Protein AF-B8HYY5-F1 (afdb_monomer_lite)

Sequence (76 aa):
MPEEVQQIDNILTAWTETDFLQRFDPVTMDRAELYPGIWDEPVDELQEEYLAYFKEMKDFIQQAAKQQQAIVVTIV

pLDDT: mean 95.58, std 5.31, range [60.59, 98.06]

Organism: Cyanothece sp. (strain PCC 7425 / ATCC 29141) (NCBI:txid395961)

InterPro domains:
  IPR015068 Protein of unknown function DUF1877 [PF08974] (2-74)
  IPR035944 YfbM-like super family [G3DSA:3.40.1760.10] (1-76)
  IPR035944 YfbM-like super family [SSF111069] (3-75)

Foldseek 3Di:
DLVVLLVVLVVLVPDDLVNVLVPDDLVVCCVVVHPPNCSPPDPVVVSVVVSVVSVVVSVVSNVCSVVSHDDDDDDD

Radius of gyration: 14.48 Å; chains: 1; bounding box: 28×20×34 Å

Structure (mmCIF, N/CA/C/O backbone):
data_AF-B8HYY5-F1
#
_entry.id   AF-B8HYY5-F1
#
loop_
_atom_site.group_PDB
_atom_site.id
_atom_site.type_symbol
_atom_site.label_atom_id
_atom_site.label_alt_id
_atom_site.label_comp_id
_atom_site.label_asym_id
_atom_site.label_entity_id
_atom_site.label_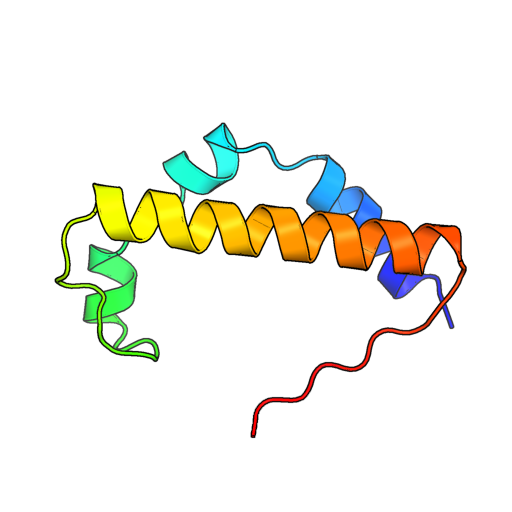seq_id
_atom_site.pdbx_PDB_ins_code
_atom_site.Cartn_x
_atom_site.Cartn_y
_atom_site.Cartn_z
_atom_site.occupancy
_atom_site.B_iso_or_equiv
_atom_site.auth_seq_id
_atom_site.auth_comp_id
_atom_site.auth_asym_id
_atom_site.auth_atom_id
_atom_site.pdbx_PDB_model_num
ATOM 1 N N . MET A 1 1 ? -15.652 -11.961 15.950 1.00 60.59 1 MET A N 1
ATOM 2 C CA . MET A 1 1 ? -14.811 -11.797 14.749 1.00 60.59 1 MET A CA 1
ATOM 3 C C . MET A 1 1 ? -14.578 -10.313 14.478 1.00 60.59 1 MET A C 1
ATOM 5 O O . MET A 1 1 ? -15.391 -9.696 13.798 1.00 60.59 1 MET A O 1
ATOM 9 N N . PRO A 1 2 ? -13.582 -9.727 15.161 1.00 71.06 2 PRO A N 1
ATOM 10 C CA . PRO A 1 2 ? -12.809 -8.589 14.643 1.00 71.06 2 PRO A CA 1
ATOM 11 C C . PRO A 1 2 ? -11.289 -8.686 14.939 1.00 71.06 2 PRO A C 1
ATOM 13 O O . PRO A 1 2 ? -10.563 -7.712 14.750 1.00 71.06 2 PRO A O 1
ATOM 16 N N . GLU A 1 3 ? -10.787 -9.827 15.431 1.00 89.69 3 GLU A N 1
ATOM 17 C CA . GLU A 1 3 ? -9.379 -9.971 15.846 1.00 89.69 3 GLU A CA 1
ATOM 18 C C . GLU A 1 3 ? -8.430 -9.940 14.648 1.00 89.69 3 GLU A C 1
ATOM 20 O O . GLU A 1 3 ? -7.367 -9.328 14.709 1.00 89.69 3 GLU A O 1
ATOM 25 N N . GLU A 1 4 ? -8.840 -10.541 13.537 1.00 94.56 4 GLU A N 1
ATOM 26 C CA . GLU A 1 4 ? -8.064 -10.611 12.306 1.00 94.56 4 GLU A CA 1
ATOM 27 C C . GLU A 1 4 ? -7.855 -9.216 11.707 1.00 94.56 4 GLU A C 1
ATOM 29 O O . GLU A 1 4 ? -6.748 -8.874 11.301 1.00 94.56 4 GLU A O 1
ATOM 34 N N . VAL A 1 5 ? -8.888 -8.366 11.723 1.00 96.38 5 VAL A N 1
ATOM 35 C CA . VAL A 1 5 ? -8.788 -6.978 11.239 1.00 96.38 5 VAL A CA 1
ATOM 36 C C . VAL A 1 5 ? -7.833 -6.171 12.122 1.00 96.38 5 VAL A C 1
ATOM 38 O O . VAL A 1 5 ? -6.995 -5.440 11.600 1.00 96.38 5 VAL A O 1
ATOM 41 N N . GLN A 1 6 ? -7.880 -6.362 13.445 1.00 95.88 6 GLN A N 1
ATOM 42 C CA . GLN A 1 6 ? -6.937 -5.720 14.365 1.00 95.88 6 GLN A CA 1
ATOM 43 C C . GLN A 1 6 ? -5.494 -6.210 14.160 1.00 95.88 6 GLN A C 1
ATOM 45 O O . GLN A 1 6 ? -4.552 -5.424 14.256 1.00 95.88 6 GLN A O 1
ATOM 50 N N . GLN A 1 7 ? -5.299 -7.498 13.870 1.00 95.88 7 GLN A N 1
ATOM 51 C CA . GLN A 1 7 ? -3.982 -8.057 13.555 1.00 95.88 7 GLN A CA 1
ATOM 52 C C . GLN A 1 7 ? -3.423 -7.476 12.253 1.00 95.88 7 GLN A C 1
ATOM 54 O O . GLN A 1 7 ? -2.252 -7.096 12.216 1.00 95.88 7 GLN A O 1
ATOM 59 N N . ILE A 1 8 ? -4.252 -7.361 11.212 1.00 96.00 8 ILE A N 1
ATOM 60 C CA . ILE A 1 8 ? -3.862 -6.752 9.935 1.00 96.00 8 ILE A CA 1
ATOM 61 C C . ILE A 1 8 ? -3.506 -5.273 10.138 1.00 96.00 8 ILE A C 1
ATOM 63 O O . ILE A 1 8 ? -2.446 -4.849 9.684 1.00 96.00 8 ILE A O 1
ATOM 67 N N . ASP A 1 9 ? -4.327 -4.508 10.866 1.00 97.06 9 ASP A N 1
ATOM 68 C CA . ASP A 1 9 ? -4.048 -3.103 11.206 1.00 97.06 9 ASP A CA 1
ATOM 69 C C . ASP A 1 9 ? -2.695 -2.940 11.917 1.00 97.06 9 ASP A C 1
ATOM 71 O O . ASP A 1 9 ? -1.872 -2.110 11.525 1.00 97.06 9 ASP A O 1
ATOM 75 N N . ASN A 1 10 ? -2.408 -3.791 12.907 1.00 95.75 10 ASN A N 1
ATOM 76 C CA . ASN A 1 10 ? -1.138 -3.760 13.635 1.00 95.75 10 ASN A CA 1
ATOM 77 C C . ASN A 1 10 ? 0.065 -4.032 12.717 1.00 95.75 10 ASN A C 1
ATOM 79 O O . ASN A 1 10 ? 1.094 -3.363 12.834 1.00 95.75 10 ASN A O 1
ATOM 83 N N . ILE A 1 11 ? -0.056 -4.998 11.798 1.00 95.19 11 ILE A N 1
ATOM 84 C CA . ILE A 1 11 ? 1.002 -5.322 10.831 1.00 95.19 11 ILE A CA 1
ATOM 85 C C . ILE A 1 11 ? 1.209 -4.153 9.865 1.00 95.19 11 ILE A C 1
ATOM 87 O O . ILE A 1 11 ? 2.341 -3.723 9.655 1.00 95.19 11 ILE A O 1
ATOM 91 N N . LEU A 1 12 ? 0.131 -3.616 9.295 1.00 94.81 12 LEU A N 1
ATOM 92 C CA . LEU A 1 12 ? 0.203 -2.559 8.288 1.00 94.81 12 LEU A CA 1
ATOM 93 C C . LEU A 1 12 ? 0.634 -1.208 8.865 1.00 94.81 12 LEU A C 1
ATOM 95 O O . LEU A 1 12 ? 1.317 -0.441 8.184 1.00 94.81 12 LEU A O 1
ATOM 99 N N . THR A 1 13 ? 0.289 -0.915 10.119 1.00 94.44 13 THR A N 1
ATOM 100 C CA . THR A 1 13 ? 0.737 0.299 10.817 1.00 94.44 13 THR A CA 1
ATOM 101 C C . THR A 1 13 ? 2.261 0.352 10.929 1.00 94.44 13 THR A C 1
ATOM 103 O O . THR A 1 13 ? 2.836 1.434 10.825 1.00 94.44 13 THR A O 1
ATOM 106 N N . ALA A 1 14 ? 2.927 -0.799 11.067 1.00 94.69 14 ALA A N 1
ATOM 107 C CA . ALA A 1 14 ? 4.385 -0.873 11.132 1.00 94.69 14 ALA A CA 1
ATOM 108 C C . ALA A 1 14 ? 5.089 -0.607 9.787 1.00 94.69 14 ALA A C 1
ATOM 110 O O . ALA A 1 14 ? 6.276 -0.297 9.789 1.00 94.69 14 ALA A O 1
ATOM 111 N N . TRP A 1 15 ? 4.389 -0.721 8.654 1.00 95.94 15 TRP A N 1
ATOM 112 C CA . TRP A 1 15 ? 4.970 -0.493 7.328 1.00 95.94 15 TRP A CA 1
ATOM 113 C C . TRP A 1 15 ? 4.951 0.988 6.956 1.00 95.94 15 TRP A C 1
ATOM 115 O O . TRP A 1 15 ? 3.897 1.630 6.980 1.00 95.94 15 TRP A O 1
ATOM 125 N N . THR A 1 16 ? 6.100 1.522 6.56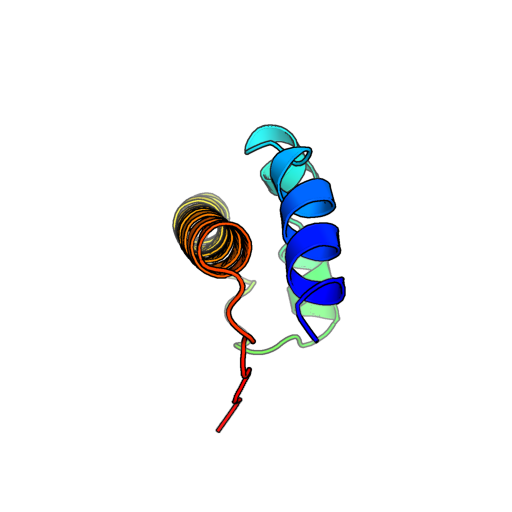1 1.00 95.88 16 THR A N 1
ATOM 126 C CA . THR A 1 16 ? 6.258 2.909 6.111 1.00 95.88 16 THR A CA 1
ATOM 127 C C . THR A 1 16 ? 6.143 3.041 4.590 1.00 95.88 16 THR A C 1
ATOM 129 O O . THR A 1 16 ? 6.174 2.057 3.853 1.00 95.88 16 THR A O 1
ATOM 132 N N . GLU A 1 17 ? 6.031 4.280 4.105 1.00 95.88 17 GLU A N 1
ATOM 133 C CA . GLU A 1 17 ? 6.104 4.584 2.667 1.00 95.88 17 GLU A CA 1
ATOM 134 C C . GLU A 1 17 ? 7.447 4.147 2.072 1.00 95.88 17 GLU A C 1
ATOM 136 O O . GLU A 1 17 ? 7.499 3.573 0.990 1.00 95.88 17 GLU A O 1
ATOM 141 N N . THR A 1 18 ? 8.536 4.347 2.818 1.00 97.06 18 THR A N 1
ATOM 142 C CA . THR A 1 18 ? 9.870 3.891 2.423 1.00 97.06 18 THR A CA 1
ATOM 143 C C . THR A 1 18 ? 9.921 2.372 2.281 1.00 97.06 18 THR A C 1
ATOM 145 O O . THR A 1 18 ? 10.470 1.884 1.296 1.00 97.06 18 THR A O 1
ATOM 148 N N . ASP A 1 19 ? 9.328 1.621 3.217 1.00 96.62 19 ASP A N 1
ATOM 149 C CA . ASP A 1 19 ? 9.289 0.152 3.144 1.00 96.62 19 ASP A CA 1
ATOM 150 C C . ASP A 1 19 ? 8.503 -0.331 1.920 1.00 96.62 19 ASP A C 1
ATOM 152 O O . ASP A 1 19 ? 8.889 -1.309 1.280 1.00 96.62 19 ASP A O 1
ATOM 156 N N . PHE A 1 20 ? 7.412 0.363 1.580 1.00 96.44 20 PHE A N 1
ATOM 157 C CA . PHE A 1 20 ? 6.634 0.092 0.375 1.00 96.44 20 PHE A CA 1
ATOM 158 C C . PHE A 1 20 ? 7.479 0.319 -0.885 1.00 96.44 20 PHE A C 1
ATOM 160 O O . PHE A 1 20 ? 7.655 -0.603 -1.680 1.00 96.44 20 PHE A O 1
ATOM 167 N N . LEU A 1 21 ? 8.069 1.511 -1.031 1.00 96.75 21 LEU A N 1
ATOM 168 C CA . LEU A 1 21 ? 8.843 1.891 -2.217 1.00 96.75 21 LEU A CA 1
ATOM 169 C C . LEU A 1 21 ? 10.093 1.023 -2.406 1.00 96.75 21 LEU A C 1
ATOM 171 O O . LEU A 1 21 ? 10.424 0.664 -3.531 1.00 96.75 21 LEU A O 1
ATOM 175 N N . GLN A 1 22 ? 10.761 0.622 -1.320 1.00 97.00 22 GLN A N 1
ATOM 176 C CA . GLN A 1 22 ? 11.914 -0.285 -1.385 1.00 97.00 22 GLN A CA 1
ATOM 177 C C . GLN A 1 22 ? 11.560 -1.690 -1.883 1.00 97.00 22 GLN A C 1
ATOM 179 O O . GLN A 1 22 ? 12.441 -2.413 -2.348 1.00 97.00 22 GLN A O 1
ATOM 184 N N . ARG A 1 23 ? 10.294 -2.098 -1.757 1.00 96.00 23 ARG A N 1
ATOM 185 C CA . ARG A 1 23 ? 9.806 -3.419 -2.174 1.00 96.00 23 ARG A CA 1
ATOM 186 C C . ARG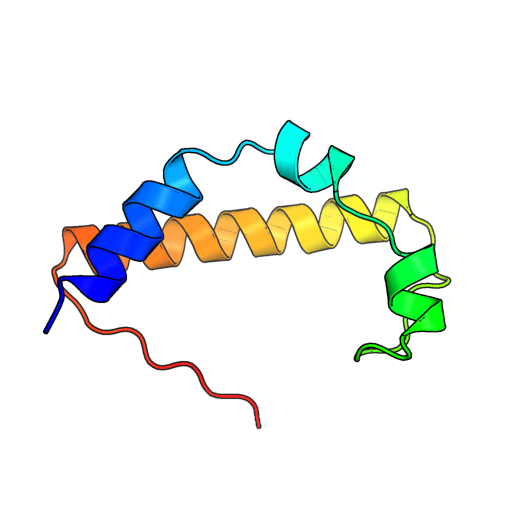 A 1 23 ? 8.999 -3.371 -3.471 1.00 96.00 23 ARG A C 1
ATOM 188 O O . ARG A 1 23 ? 8.609 -4.431 -3.957 1.00 96.00 23 ARG A O 1
ATOM 195 N N . PHE A 1 24 ? 8.747 -2.181 -4.012 1.00 97.25 24 PHE A N 1
ATOM 196 C CA . PHE A 1 24 ? 8.010 -1.990 -5.253 1.00 97.25 24 PHE A CA 1
ATOM 197 C C . PHE A 1 24 ? 8.913 -2.314 -6.450 1.00 97.25 24 PHE A C 1
ATOM 199 O O . PHE A 1 24 ? 9.831 -1.561 -6.771 1.00 97.25 24 PHE A O 1
ATOM 206 N N . ASP A 1 25 ? 8.664 -3.459 -7.086 1.00 97.44 25 ASP A N 1
ATOM 207 C CA . ASP A 1 25 ? 9.461 -3.988 -8.197 1.00 97.44 25 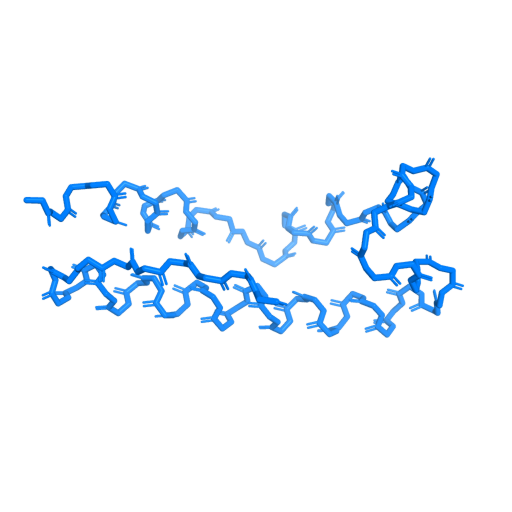ASP A CA 1
ATOM 208 C C . ASP A 1 25 ? 8.553 -4.301 -9.401 1.00 97.44 25 ASP A C 1
ATOM 210 O O . ASP A 1 25 ? 8.103 -5.445 -9.551 1.00 97.44 25 ASP A O 1
ATOM 214 N N . PRO A 1 26 ? 8.265 -3.302 -10.259 1.00 97.25 26 PRO A N 1
ATOM 215 C CA . PRO A 1 26 ? 7.390 -3.488 -11.412 1.00 97.25 26 PRO A CA 1
ATOM 216 C C . PRO A 1 26 ? 7.990 -4.464 -12.434 1.00 97.25 26 PRO A C 1
ATOM 218 O O . PRO A 1 26 ? 7.252 -5.205 -13.068 1.00 97.25 26 PRO A O 1
ATOM 221 N N . VAL A 1 27 ? 9.320 -4.589 -12.518 1.00 97.12 27 VAL A N 1
ATOM 222 C CA . VAL A 1 27 ? 9.977 -5.560 -13.412 1.00 97.12 27 VAL A CA 1
ATOM 223 C C . VAL A 1 27 ? 9.656 -6.997 -12.994 1.00 97.12 27 VAL A C 1
ATOM 225 O O . VAL A 1 27 ? 9.394 -7.863 -13.834 1.00 97.12 27 VAL A O 1
ATOM 228 N N . THR A 1 28 ? 9.662 -7.281 -11.689 1.00 97.69 28 THR A N 1
ATOM 229 C CA . THR A 1 28 ? 9.248 -8.598 -11.188 1.00 97.69 28 THR A CA 1
ATOM 230 C C . THR A 1 28 ? 7.748 -8.833 -11.371 1.00 97.69 28 THR A C 1
ATOM 232 O O . THR A 1 28 ? 7.369 -9.965 -11.679 1.00 97.69 28 THR A O 1
ATOM 235 N N . MET A 1 29 ? 6.911 -7.804 -11.206 1.00 97.62 29 MET A N 1
ATOM 236 C CA . MET A 1 29 ? 5.456 -7.892 -11.407 1.00 97.62 29 MET A CA 1
ATOM 237 C C . MET A 1 29 ? 5.091 -8.152 -12.877 1.00 97.62 29 MET A C 1
ATOM 239 O O . MET A 1 29 ? 4.262 -9.023 -13.142 1.00 97.62 29 MET A O 1
ATOM 243 N N . ASP A 1 30 ? 5.771 -7.480 -13.810 1.00 97.69 30 ASP A N 1
ATOM 244 C CA . ASP A 1 30 ? 5.639 -7.670 -15.258 1.00 97.69 30 ASP A CA 1
ATOM 245 C C . ASP A 1 30 ? 5.980 -9.104 -15.668 1.00 97.69 30 ASP A C 1
ATOM 247 O O . ASP A 1 30 ? 5.166 -9.822 -16.244 1.00 97.69 30 ASP A O 1
ATOM 251 N N . ARG A 1 31 ? 7.160 -9.583 -15.256 1.00 97.75 31 ARG A N 1
ATOM 252 C CA . ARG A 1 31 ? 7.619 -10.949 -15.551 1.00 97.75 31 ARG A CA 1
ATOM 253 C C . ARG A 1 31 ? 6.697 -12.026 -14.974 1.00 97.75 31 ARG A C 1
ATOM 255 O O . ARG A 1 31 ? 6.675 -13.146 -15.479 1.00 97.75 31 ARG A O 1
ATOM 262 N N . ALA A 1 32 ? 6.008 -11.723 -13.879 1.00 97.75 32 ALA A N 1
ATOM 263 C CA . ALA A 1 32 ? 5.039 -12.618 -13.260 1.00 97.75 32 ALA A CA 1
ATOM 264 C C . ALA A 1 32 ? 3.638 -12.516 -13.890 1.00 97.75 32 ALA A C 1
ATOM 266 O O . ALA A 1 32 ? 2.730 -13.194 -13.413 1.00 97.75 32 ALA A O 1
ATOM 267 N N . GLU A 1 33 ? 3.471 -11.691 -14.930 1.00 97.19 33 GLU A N 1
ATOM 268 C CA . GLU A 1 33 ? 2.208 -11.439 -15.628 1.00 97.19 33 GLU A CA 1
ATOM 269 C C . GLU A 1 33 ? 1.086 -11.049 -14.652 1.00 97.19 33 GLU A C 1
ATOM 271 O O . GLU A 1 33 ? -0.066 -11.471 -14.779 1.00 97.19 33 GLU A O 1
ATOM 276 N N . LEU A 1 34 ? 1.424 -10.263 -13.620 1.00 97.12 34 LEU A N 1
ATOM 277 C CA . LEU A 1 34 ? 0.430 -9.825 -12.649 1.00 97.12 34 LEU A CA 1
ATOM 278 C C . LEU A 1 34 ? -0.570 -8.880 -13.324 1.00 97.12 34 LEU A C 1
ATOM 280 O O . LEU A 1 34 ? -0.185 -7.936 -14.012 1.00 97.12 34 LEU A O 1
ATOM 284 N N . TYR A 1 35 ? -1.864 -9.083 -13.076 1.00 95.12 35 TYR A N 1
ATOM 285 C CA . TYR A 1 35 ? -2.876 -8.073 -13.395 1.00 95.12 35 TYR A CA 1
ATOM 286 C C . TYR A 1 35 ? -2.483 -6.722 -12.750 1.00 95.12 35 TYR A C 1
ATOM 288 O O . TYR A 1 35 ? -2.045 -6.741 -11.596 1.00 95.12 35 TYR A O 1
ATOM 296 N N . PRO A 1 36 ? -2.636 -5.568 -13.436 1.00 94.81 36 PRO A N 1
ATOM 297 C CA . PRO A 1 36 ? -3.367 -5.371 -14.695 1.00 94.81 36 PRO A CA 1
ATOM 298 C C . PRO A 1 36 ? -2.531 -5.457 -15.980 1.00 94.81 36 PRO A C 1
ATOM 300 O O . PRO A 1 36 ? -3.083 -5.251 -17.057 1.00 94.81 36 PRO A O 1
ATOM 303 N N . GLY A 1 37 ? -1.239 -5.789 -15.896 1.00 95.88 37 GLY A N 1
ATOM 304 C CA . GLY A 1 37 ? -0.355 -5.842 -17.067 1.00 95.88 37 GLY A CA 1
ATOM 305 C C . GLY A 1 37 ? 0.104 -4.467 -17.563 1.00 95.88 37 GLY A C 1
ATOM 306 O O . GLY A 1 37 ? 0.301 -4.302 -18.759 1.00 95.88 37 GLY A O 1
ATOM 307 N N . ILE A 1 38 ? 0.239 -3.497 -16.651 1.00 96.25 38 ILE A N 1
ATOM 308 C CA . ILE A 1 38 ? 0.713 -2.121 -16.918 1.00 96.25 38 ILE A CA 1
ATOM 309 C C . ILE A 1 38 ? 2.141 -1.879 -16.402 1.00 96.25 38 ILE A C 1
ATOM 311 O O . ILE A 1 38 ? 2.592 -0.751 -16.251 1.00 96.25 38 ILE A O 1
ATOM 315 N N . TRP A 1 39 ? 2.842 -2.938 -16.003 1.00 97.56 39 TRP A N 1
ATOM 316 C CA . TRP A 1 39 ? 4.067 -2.818 -15.212 1.00 97.56 39 TRP A CA 1
ATOM 317 C C . TRP A 1 39 ? 5.285 -2.328 -16.016 1.00 97.56 39 TRP A C 1
ATOM 319 O O . TRP A 1 39 ? 6.359 -2.147 -15.443 1.00 97.56 39 TRP A O 1
ATOM 329 N N . ASP A 1 40 ? 5.128 -2.104 -17.321 1.00 96.25 40 ASP A N 1
ATOM 330 C CA . ASP A 1 40 ? 6.099 -1.468 -18.213 1.00 96.25 40 ASP A CA 1
ATOM 331 C C . ASP A 1 40 ? 5.938 0.065 -18.319 1.00 96.25 40 ASP A C 1
ATOM 333 O O . ASP A 1 40 ? 6.759 0.723 -18.966 1.00 96.25 40 ASP A O 1
ATOM 337 N N . GLU A 1 41 ? 4.929 0.648 -17.661 1.00 96.56 41 GLU A N 1
ATOM 338 C CA . GLU A 1 41 ? 4.734 2.098 -17.526 1.00 96.56 41 GLU A CA 1
ATOM 339 C C . GLU A 1 41 ? 5.844 2.780 -16.687 1.00 96.56 41 GLU A C 1
ATOM 341 O O . GLU A 1 41 ? 6.624 2.108 -15.997 1.00 96.56 41 GLU A O 1
ATOM 346 N N . PRO A 1 42 ? 5.971 4.127 -16.735 1.00 97.62 42 PRO A N 1
ATOM 347 C CA . PRO A 1 42 ? 6.971 4.852 -15.953 1.00 97.62 42 PRO A CA 1
ATOM 348 C C . PRO A 1 42 ? 6.903 4.526 -14.453 1.00 97.62 42 PRO A C 1
ATOM 350 O O . PRO A 1 42 ? 5.865 4.642 -13.805 1.00 97.62 42 PRO A O 1
ATOM 353 N N . VAL A 1 43 ? 8.043 4.115 -13.885 1.00 96.44 43 VAL A N 1
ATOM 354 C CA . VAL A 1 43 ? 8.119 3.627 -12.496 1.00 96.44 43 VAL A CA 1
ATOM 355 C C . VAL A 1 43 ? 7.706 4.675 -11.465 1.00 96.44 43 VAL A C 1
ATOM 357 O O . VAL A 1 43 ? 7.162 4.318 -10.427 1.00 96.44 43 VAL A O 1
ATOM 360 N N . ASP A 1 44 ? 7.972 5.950 -11.728 1.00 96.94 44 ASP A N 1
ATOM 361 C CA . ASP A 1 44 ? 7.599 7.066 -10.866 1.00 96.94 44 ASP A CA 1
ATOM 362 C C . ASP A 1 44 ? 6.082 7.277 -10.827 1.00 96.94 44 ASP A C 1
ATOM 364 O O . ASP A 1 44 ? 5.534 7.444 -9.738 1.00 96.94 44 ASP A O 1
ATOM 368 N N . GLU A 1 45 ? 5.403 7.164 -11.972 1.00 97.19 45 GLU A N 1
ATOM 369 C CA . GLU A 1 45 ? 3.937 7.216 -12.060 1.00 97.19 45 GLU A CA 1
ATOM 370 C C . GLU A 1 45 ? 3.302 6.023 -11.322 1.00 97.19 45 GLU A C 1
ATOM 372 O O . GLU A 1 45 ? 2.444 6.207 -10.454 1.00 97.19 45 GLU A O 1
ATOM 377 N N . LEU A 1 46 ? 3.804 4.805 -11.567 1.00 97.69 46 LEU A N 1
ATOM 378 C CA . LEU A 1 46 ? 3.351 3.591 -10.876 1.00 97.69 46 LEU A CA 1
ATOM 379 C C . LEU A 1 46 ? 3.571 3.675 -9.357 1.00 97.69 46 LEU A C 1
ATOM 381 O O . LEU A 1 46 ? 2.708 3.289 -8.567 1.00 97.69 46 LEU A O 1
ATOM 385 N N . GLN A 1 47 ? 4.729 4.168 -8.917 1.00 97.75 47 GLN A N 1
ATOM 386 C CA . GLN A 1 47 ? 5.026 4.307 -7.494 1.00 97.75 47 GLN A CA 1
ATOM 387 C C . GLN A 1 47 ? 4.122 5.336 -6.819 1.00 97.75 47 GLN A C 1
ATOM 389 O O . GLN A 1 47 ? 3.667 5.077 -5.705 1.00 97.75 47 GLN A O 1
ATOM 394 N N . GLU A 1 48 ? 3.857 6.475 -7.462 1.00 97.44 48 GLU A N 1
ATOM 395 C CA . GLU A 1 48 ? 2.950 7.496 -6.932 1.00 97.44 48 GLU A CA 1
ATOM 396 C C . GLU A 1 48 ? 1.532 6.940 -6.758 1.00 97.44 48 GLU A C 1
ATOM 398 O O . GLU A 1 48 ? 0.966 7.018 -5.661 1.00 97.44 48 GLU A O 1
ATOM 403 N N . GLU A 1 49 ? 0.989 6.313 -7.802 1.00 97.44 49 GLU A N 1
ATOM 404 C CA . GLU A 1 49 ? -0.372 5.779 -7.808 1.00 97.44 49 GLU A CA 1
ATOM 405 C C . GLU A 1 49 ? -0.553 4.655 -6.773 1.00 97.44 49 GLU A C 1
ATOM 407 O O . GLU A 1 49 ? -1.429 4.720 -5.905 1.00 97.44 49 GLU A O 1
ATOM 412 N N . TYR A 1 50 ? 0.309 3.636 -6.790 1.00 97.38 50 TYR A N 1
ATOM 413 C CA . TYR A 1 50 ? 0.150 2.489 -5.892 1.00 97.38 50 TYR A CA 1
ATOM 414 C C . TYR A 1 50 ? 0.509 2.812 -4.439 1.00 97.38 50 TYR A C 1
ATOM 416 O O . TYR A 1 50 ? -0.036 2.188 -3.521 1.00 97.38 50 TYR A O 1
ATOM 424 N N . LEU A 1 51 ? 1.372 3.804 -4.194 1.00 97.94 51 LEU A N 1
ATOM 425 C CA . LEU A 1 51 ? 1.588 4.317 -2.844 1.00 97.94 51 LEU A CA 1
ATOM 426 C C . LEU A 1 51 ? 0.331 5.023 -2.316 1.00 97.94 51 LEU A C 1
ATOM 428 O O . LEU A 1 51 ? 0.016 4.879 -1.131 1.00 97.94 51 LEU A O 1
ATOM 432 N N . ALA A 1 52 ? -0.402 5.751 -3.165 1.00 98.06 52 ALA A N 1
ATOM 433 C CA . ALA A 1 52 ? -1.684 6.343 -2.787 1.00 98.06 52 ALA A CA 1
ATOM 434 C C . ALA A 1 52 ? -2.709 5.257 -2.419 1.00 98.06 52 ALA A C 1
ATOM 436 O O . ALA A 1 52 ? -3.271 5.303 -1.322 1.00 98.06 52 ALA A O 1
ATOM 437 N N . TYR A 1 53 ? -2.858 4.212 -3.241 1.00 97.50 53 TYR A N 1
ATOM 438 C CA . TYR A 1 53 ? -3.736 3.076 -2.923 1.00 97.50 53 TYR A CA 1
ATOM 439 C C . TYR A 1 53 ? -3.335 2.354 -1.634 1.00 97.50 53 TYR A C 1
ATOM 441 O O . TYR A 1 53 ? -4.192 1.988 -0.826 1.00 97.50 53 TYR A O 1
ATOM 449 N N . PHE A 1 54 ? -2.033 2.181 -1.393 1.00 97.56 54 PHE A N 1
ATOM 450 C CA . PHE A 1 54 ? -1.541 1.589 -0.153 1.00 97.56 54 PHE A CA 1
ATOM 451 C C . PHE A 1 54 ? -1.937 2.421 1.075 1.00 97.56 54 PHE A C 1
ATOM 453 O O . PHE A 1 54 ? -2.377 1.857 2.080 1.00 97.56 54 PHE A O 1
ATOM 460 N N . LYS A 1 55 ? -1.829 3.754 0.998 1.00 97.56 55 LYS A N 1
ATOM 461 C CA . LYS A 1 55 ? -2.247 4.670 2.073 1.00 97.56 55 LYS A CA 1
ATOM 462 C C . LYS A 1 55 ? -3.750 4.590 2.328 1.00 97.56 55 LYS A C 1
ATOM 464 O O . LYS A 1 55 ? -4.153 4.387 3.471 1.00 97.56 55 LYS A O 1
ATOM 469 N N . GLU A 1 56 ? -4.563 4.666 1.278 1.00 97.94 56 GLU A N 1
ATOM 470 C CA . GLU A 1 56 ? -6.023 4.577 1.392 1.00 97.94 56 GLU A CA 1
ATOM 471 C C . GLU A 1 56 ? -6.472 3.245 2.007 1.00 97.94 56 GLU A C 1
ATOM 473 O O . GLU A 1 56 ? -7.303 3.219 2.918 1.00 97.94 56 GLU A O 1
ATOM 478 N N . MET A 1 57 ? -5.871 2.134 1.574 1.00 97.56 57 MET A N 1
ATOM 479 C CA . MET A 1 57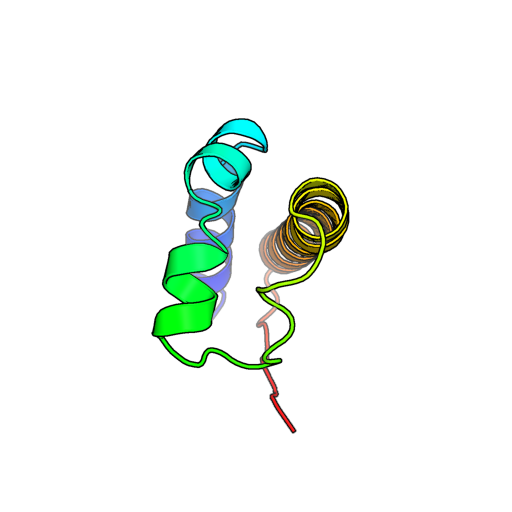 ? -6.131 0.812 2.141 1.00 97.56 57 MET A CA 1
ATOM 480 C C . MET A 1 57 ? -5.774 0.760 3.634 1.00 97.56 57 MET A C 1
ATOM 482 O O . MET A 1 57 ? -6.555 0.235 4.433 1.00 97.56 57 MET A O 1
ATOM 486 N N . LYS A 1 58 ? -4.615 1.306 4.031 1.00 97.75 58 LYS A N 1
ATOM 487 C CA . LYS A 1 58 ? -4.205 1.371 5.442 1.00 97.75 58 LYS A CA 1
ATOM 488 C C . LYS A 1 58 ? -5.204 2.157 6.283 1.00 97.75 58 LYS A C 1
ATOM 490 O O . LYS A 1 58 ? -5.620 1.671 7.334 1.00 97.75 58 LYS A O 1
ATOM 495 N N . ASP A 1 59 ? -5.617 3.328 5.813 1.00 97.56 59 ASP A N 1
ATOM 496 C CA . ASP A 1 59 ? -6.572 4.178 6.523 1.00 97.56 59 ASP A CA 1
ATOM 497 C C . ASP A 1 59 ? -7.942 3.503 6.662 1.00 97.56 59 ASP A C 1
ATOM 499 O O . ASP A 1 59 ? -8.565 3.579 7.726 1.00 97.56 59 ASP A O 1
ATOM 503 N N . PHE A 1 60 ? -8.401 2.801 5.624 1.00 98.00 60 PHE A N 1
ATOM 504 C CA . PHE A 1 60 ? -9.639 2.025 5.659 1.00 98.00 60 PHE A CA 1
ATOM 505 C C . PHE A 1 60 ? -9.577 0.886 6.687 1.00 98.00 60 PHE A C 1
ATOM 507 O O . PHE A 1 60 ? -10.470 0.755 7.529 1.00 98.00 60 PHE A O 1
ATOM 514 N N . ILE A 1 61 ? -8.503 0.089 6.668 1.00 97.44 61 ILE A N 1
ATOM 515 C CA . ILE A 1 61 ? -8.313 -1.027 7.606 1.00 97.44 61 ILE A CA 1
ATOM 516 C C . ILE A 1 61 ? -8.221 -0.513 9.043 1.00 97.44 61 ILE A C 1
ATOM 518 O O . ILE A 1 61 ? -8.867 -1.067 9.935 1.00 97.44 61 ILE A O 1
ATOM 522 N N . GLN A 1 62 ? -7.488 0.577 9.269 1.00 97.19 62 GLN A N 1
ATOM 523 C CA . GLN A 1 62 ? -7.361 1.172 10.594 1.00 97.19 62 GLN A CA 1
ATOM 524 C C . GLN A 1 62 ? -8.715 1.667 11.126 1.00 97.19 62 GLN A C 1
ATOM 526 O O . GLN A 1 62 ? -9.024 1.513 12.311 1.00 97.19 62 GLN A O 1
ATOM 531 N N . GLN A 1 63 ? -9.549 2.262 10.269 1.00 97.69 63 GLN A N 1
ATOM 532 C CA . GLN A 1 63 ? -10.900 2.678 10.648 1.00 97.69 63 GLN A CA 1
ATOM 533 C C . GLN A 1 63 ? -11.784 1.479 11.005 1.00 97.69 63 GLN A C 1
ATOM 535 O O . GLN A 1 63 ? -12.449 1.512 12.044 1.00 97.69 63 GLN A O 1
ATOM 540 N N . ALA A 1 64 ? -11.753 0.414 10.200 1.00 97.06 64 ALA A N 1
ATOM 541 C CA . ALA A 1 64 ? -12.500 -0.811 10.469 1.00 97.06 64 ALA A CA 1
ATOM 542 C C . ALA A 1 64 ? -12.058 -1.472 11.788 1.00 97.06 64 ALA A C 1
ATOM 544 O O . ALA A 1 64 ? -12.911 -1.862 12.589 1.00 97.06 64 ALA A O 1
ATOM 545 N N . ALA A 1 65 ? -10.749 -1.522 12.065 1.00 96.44 65 ALA A N 1
ATOM 546 C CA . ALA A 1 65 ? -10.197 -2.037 13.319 1.00 96.44 65 ALA A CA 1
ATOM 547 C C . ALA A 1 65 ? -10.690 -1.229 14.531 1.00 96.44 65 ALA A C 1
ATOM 549 O O . ALA A 1 65 ? -11.258 -1.795 15.468 1.00 96.44 65 ALA A O 1
ATOM 550 N N . LYS A 1 66 ? -10.582 0.109 14.477 1.00 96.00 66 LYS A N 1
ATOM 551 C CA . LYS A 1 66 ? -11.070 1.017 15.536 1.00 96.00 66 LYS A CA 1
ATOM 552 C C . LYS A 1 66 ? -12.566 0.845 15.820 1.00 96.00 66 LYS A C 1
ATOM 554 O O . LYS A 1 66 ? -12.988 0.982 16.966 1.00 96.00 66 LYS A O 1
ATOM 559 N N . GLN A 1 67 ? -13.360 0.557 14.789 1.00 96.56 67 GLN A N 1
ATOM 560 C CA . GLN A 1 67 ? -14.811 0.373 14.886 1.00 96.56 67 GLN A CA 1
ATOM 561 C C . GLN A 1 67 ? -15.232 -1.088 15.121 1.00 96.56 67 GLN A C 1
ATOM 563 O O . GLN A 1 67 ? -16.429 -1.361 15.198 1.00 96.56 67 GLN A O 1
ATOM 568 N N . GLN A 1 68 ? -14.277 -2.018 15.252 1.00 95.44 68 GLN A N 1
ATOM 569 C CA . GLN A 1 68 ? -14.516 -3.458 15.419 1.00 95.44 68 GLN A CA 1
ATOM 570 C C . GLN A 1 68 ? -15.396 -4.059 14.308 1.00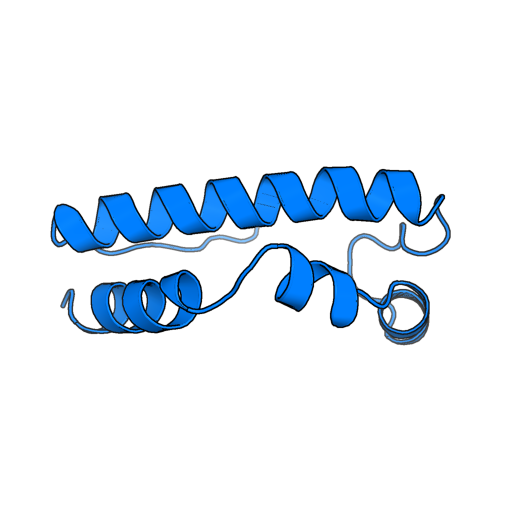 95.44 68 GLN A C 1
ATOM 572 O O . GLN A 1 68 ? -16.252 -4.912 14.555 1.00 95.44 68 GLN A O 1
ATOM 577 N N . GLN A 1 69 ? -15.192 -3.599 13.075 1.00 96.44 69 GLN A N 1
ATOM 578 C CA . GLN A 1 69 ? -15.916 -4.050 11.890 1.00 96.44 69 GLN A CA 1
ATOM 579 C C . GLN A 1 69 ? -15.176 -5.187 11.180 1.00 96.44 69 GLN A C 1
ATOM 581 O O . GLN A 1 69 ? -13.952 -5.289 11.235 1.00 96.44 69 GLN A O 1
ATOM 586 N N . ALA A 1 70 ? -15.932 -6.030 10.476 1.00 96.12 70 ALA A N 1
ATOM 587 C CA . ALA A 1 70 ? -15.374 -6.983 9.522 1.00 96.12 70 ALA A CA 1
ATOM 588 C C . ALA A 1 70 ? -15.137 -6.302 8.165 1.00 96.12 70 ALA A C 1
ATOM 590 O O . ALA A 1 70 ? -15.892 -5.412 7.774 1.00 96.12 70 ALA A O 1
ATOM 591 N N . ILE A 1 71 ? -14.124 -6.764 7.431 1.00 96.12 71 ILE A N 1
ATOM 592 C CA . ILE A 1 71 ? -13.835 -6.328 6.061 1.00 96.12 71 ILE A CA 1
ATOM 593 C C . ILE A 1 71 ? -14.212 -7.454 5.102 1.00 96.12 71 ILE A C 1
ATOM 595 O O . ILE A 1 71 ? -13.861 -8.612 5.328 1.00 96.12 71 ILE A O 1
ATOM 599 N N . VAL A 1 72 ? -14.907 -7.109 4.020 1.00 95.62 72 VAL A N 1
ATOM 600 C CA . VAL A 1 72 ? -15.202 -8.026 2.916 1.00 95.62 72 VAL A CA 1
ATOM 601 C C . VAL A 1 72 ? -14.440 -7.546 1.692 1.00 95.62 72 VAL A C 1
ATOM 603 O O . VAL A 1 72 ? -14.618 -6.410 1.261 1.00 95.62 72 VAL A O 1
ATOM 606 N N . VAL A 1 73 ? -13.604 -8.418 1.134 1.00 94.94 73 VAL A N 1
ATOM 607 C CA . VAL A 1 73 ? -12.898 -8.165 -0.125 1.00 94.94 73 VAL A CA 1
ATOM 608 C C . VAL A 1 73 ? -13.654 -8.871 -1.239 1.00 94.94 73 VAL A C 1
ATOM 610 O O . VAL A 1 73 ? -13.945 -10.063 -1.143 1.00 94.94 73 VAL A O 1
ATOM 613 N N . THR A 1 74 ? -13.974 -8.135 -2.296 1.00 96.44 74 THR A N 1
ATOM 614 C CA . THR A 1 74 ? -14.564 -8.682 -3.514 1.00 96.44 74 THR A CA 1
ATOM 615 C C . THR A 1 74 ? -13.728 -8.232 -4.700 1.00 96.44 74 THR A C 1
ATOM 617 O O . THR A 1 74 ? -13.315 -7.077 -4.772 1.00 96.44 74 THR A O 1
ATOM 620 N N . ILE A 1 75 ? -13.438 -9.171 -5.592 1.00 93.44 75 ILE A N 1
ATOM 621 C CA . ILE A 1 75 ? -12.799 -8.932 -6.881 1.00 93.44 75 ILE A CA 1
ATOM 622 C C . ILE A 1 75 ? -13.796 -9.486 -7.892 1.00 93.44 75 ILE A C 1
ATOM 624 O O . ILE A 1 75 ? -14.194 -10.649 -7.772 1.00 93.44 75 ILE A O 1
ATOM 628 N N . VAL A 1 76 ? -14.268 -8.628 -8.791 1.00 84.25 76 VAL A N 1
ATOM 629 C CA . VAL A 1 76 ? -15.336 -8.918 -9.759 1.00 84.25 76 VAL A CA 1
ATOM 630 C C . VAL A 1 76 ? -14.826 -8.840 -11.182 1.00 84.25 76 VAL A C 1
ATOM 632 O O . VAL A 1 76 ? -13.901 -8.035 -11.423 1.00 84.25 76 VAL A O 1
#

Secondary structure (DSSP, 8-state):
--HHHHHHHHHHHT--HHHHHHH--HHHHHHTT-TT--TTS-HHHHHHHHHHHHHHHHHHHHHHHHTT--------